Protein AF-A0AA43CSP1-F1 (afdb_monomer_lite)

Seq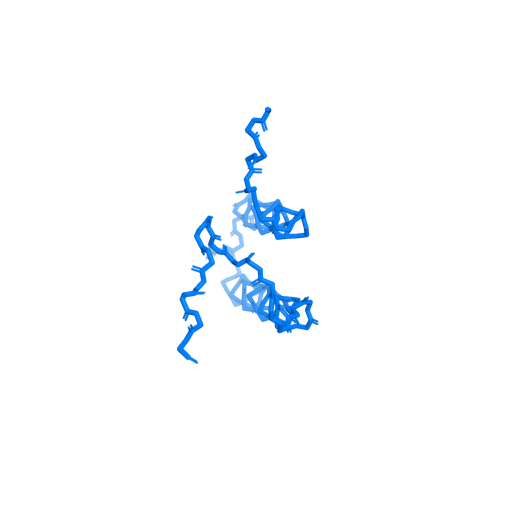uence (71 aa):
MKTVFLGRPLYWLLWVVIVGALYLLGTLRLHTRDFNLFILIVLALAAASVLIVVWTYRKGERITREPFEDD

pLDDT: mean 84.5, std 15.31, range [37.91, 98.06]

Secondary structure (DSSP, 8-state):
--------HHHHHHHHHHHHHHHHHHHTTHHHH-HHHHHHHHHHHHHHHHHHHHHH--TT---SSSPPP--

Structure (mmCIF, N/CA/C/O backbone):
data_AF-A0AA43CSP1-F1
#
_entry.id   AF-A0AA43CSP1-F1
#
loop_
_atom_site.group_PDB
_atom_site.id
_atom_site.type_symbol
_atom_site.label_atom_id
_atom_site.label_alt_id
_atom_site.label_comp_id
_atom_site.label_asym_id
_atom_site.label_entity_id
_atom_site.label_seq_id
_atom_site.pdbx_PDB_ins_code
_atom_site.Cartn_x
_atom_site.Cartn_y
_atom_site.Cartn_z
_atom_site.occupancy
_atom_site.B_iso_or_equiv
_atom_site.auth_seq_id
_atom_site.auth_comp_id
_atom_site.auth_asym_id
_atom_site.auth_atom_id
_atom_site.pdbx_PDB_model_num
ATOM 1 N N . MET A 1 1 ? -0.619 16.002 30.171 1.00 37.91 1 MET A N 1
ATOM 2 C CA . MET A 1 1 ? 0.222 15.582 29.026 1.00 37.91 1 MET A CA 1
ATOM 3 C C . MET A 1 1 ? -0.703 15.341 27.841 1.00 37.91 1 MET A C 1
ATOM 5 O O . MET A 1 1 ? -1.648 14.581 27.995 1.00 37.91 1 MET A O 1
ATOM 9 N N . LYS A 1 2 ? -0.536 16.052 26.716 1.00 47.97 2 LYS A N 1
ATOM 10 C CA . LYS A 1 2 ? -1.429 15.914 25.550 1.00 47.97 2 LYS A CA 1
ATOM 11 C C . LYS A 1 2 ? -1.217 14.528 24.931 1.00 47.97 2 LYS A C 1
ATOM 13 O O . LYS A 1 2 ? -0.179 14.293 24.325 1.00 47.97 2 LYS A O 1
ATOM 18 N N . THR A 1 3 ? -2.177 13.621 25.085 1.00 60.69 3 THR A N 1
ATOM 19 C CA . THR A 1 3 ? -2.212 12.354 24.345 1.00 60.69 3 THR A CA 1
ATOM 20 C C . THR A 1 3 ? -2.490 12.684 22.880 1.00 60.69 3 THR A C 1
ATOM 22 O O . THR A 1 3 ? -3.642 12.870 22.483 1.00 60.69 3 THR A O 1
ATOM 25 N N . VAL A 1 4 ? -1.434 12.874 22.086 1.00 62.72 4 VAL A N 1
ATOM 26 C CA . VAL A 1 4 ? -1.566 13.104 20.646 1.00 62.72 4 VAL A CA 1
ATOM 27 C C . VAL A 1 4 ? -2.093 11.811 20.036 1.00 62.72 4 VAL A C 1
ATOM 29 O O . VAL A 1 4 ? -1.410 10.791 20.020 1.00 62.72 4 VAL A O 1
ATOM 32 N N . PHE A 1 5 ? -3.342 11.845 19.584 1.00 64.50 5 PHE A N 1
ATOM 33 C CA . PHE A 1 5 ? -3.950 10.731 18.881 1.00 64.50 5 PHE A CA 1
ATOM 34 C C . PHE A 1 5 ? -3.349 10.665 17.471 1.00 64.50 5 PHE A C 1
ATOM 36 O O . PHE A 1 5 ? -3.766 11.404 16.584 1.00 64.50 5 PHE A O 1
ATOM 43 N N . LEU A 1 6 ? -2.329 9.824 17.288 1.00 67.00 6 LEU A N 1
ATOM 44 C CA . LEU A 1 6 ? -1.678 9.602 15.991 1.00 67.00 6 LEU A CA 1
ATOM 45 C C . LEU A 1 6 ? -2.378 8.511 15.158 1.00 67.00 6 LEU A C 1
ATOM 47 O O . LEU A 1 6 ? -1.940 8.215 14.053 1.00 67.00 6 LEU A O 1
ATOM 51 N N . GLY A 1 7 ? -3.448 7.896 15.670 1.00 71.88 7 GLY A N 1
ATOM 52 C CA . GLY A 1 7 ? -4.046 6.698 15.080 1.00 71.88 7 GLY A CA 1
ATOM 53 C C . GLY A 1 7 ? -3.271 5.420 15.417 1.00 71.88 7 GLY A C 1
ATOM 54 O O . GLY A 1 7 ? -2.306 5.429 16.184 1.00 71.88 7 GLY A O 1
ATOM 55 N N . ARG A 1 8 ? -3.715 4.284 14.867 1.00 77.44 8 ARG A N 1
ATOM 56 C CA . ARG A 1 8 ? -3.087 2.980 15.123 1.00 77.44 8 ARG A CA 1
ATOM 57 C C . ARG A 1 8 ? -1.692 2.898 14.481 1.00 77.44 8 ARG A C 1
ATOM 59 O O . ARG A 1 8 ? -1.580 3.149 13.280 1.00 77.44 8 ARG A O 1
ATOM 66 N N . PRO A 1 9 ? -0.652 2.447 15.213 1.00 84.75 9 PRO A N 1
ATOM 67 C CA . PRO A 1 9 ? 0.701 2.263 14.671 1.00 84.75 9 PRO A CA 1
ATOM 68 C C . PRO A 1 9 ? 0.759 1.385 13.415 1.00 84.75 9 PRO A C 1
ATOM 70 O O . PRO A 1 9 ? 1.587 1.607 12.537 1.00 84.75 9 PRO A O 1
ATOM 73 N N . LEU A 1 10 ? -0.155 0.417 13.294 1.00 85.62 10 LEU A N 1
ATOM 74 C CA . LEU A 1 10 ? -0.252 -0.451 12.122 1.00 85.62 10 LEU A CA 1
ATOM 75 C C . LEU A 1 10 ? -0.484 0.335 10.822 1.00 85.62 10 LEU A C 1
ATOM 77 O O . LEU A 1 10 ? 0.107 0.005 9.800 1.00 85.62 10 LEU A O 1
ATOM 81 N N . TYR A 1 11 ? -1.300 1.391 10.850 1.00 86.62 11 TYR A N 1
ATOM 82 C CA . TYR A 1 11 ? -1.568 2.193 9.653 1.00 86.62 11 TYR A CA 1
ATOM 83 C C . TYR A 1 11 ? -0.361 3.044 9.254 1.00 86.62 11 TYR A C 1
ATOM 85 O O . TYR A 1 11 ? -0.130 3.261 8.068 1.00 86.62 11 TYR A O 1
ATOM 93 N N . TRP A 1 12 ? 0.463 3.454 10.220 1.00 90.19 12 TRP A N 1
ATOM 94 C CA . TRP A 1 12 ? 1.749 4.092 9.935 1.00 90.19 12 TRP A CA 1
ATOM 95 C C . TRP A 1 12 ? 2.731 3.129 9.278 1.00 90.19 12 TRP A C 1
ATOM 97 O O . TRP A 1 12 ? 3.384 3.493 8.302 1.00 90.19 12 TRP A O 1
ATOM 107 N N . LEU A 1 13 ? 2.802 1.887 9.762 1.00 91.31 13 LEU A N 1
ATOM 108 C CA . LEU A 1 13 ? 3.605 0.852 9.113 1.00 91.31 13 LEU A CA 1
ATOM 109 C C . LEU A 1 13 ? 3.127 0.609 7.675 1.00 91.31 13 LEU A C 1
ATOM 111 O O . LEU A 1 13 ? 3.941 0.517 6.760 1.00 91.31 13 LEU A O 1
ATOM 115 N N . LEU A 1 14 ? 1.810 0.568 7.469 1.00 92.62 14 LEU A N 1
ATOM 116 C CA . LEU A 1 14 ? 1.196 0.397 6.155 1.00 92.62 14 LEU A CA 1
ATOM 117 C C . LEU A 1 14 ? 1.603 1.532 5.198 1.00 92.62 14 LEU A C 1
ATOM 119 O O . LEU A 1 14 ? 1.993 1.265 4.063 1.00 92.62 14 LEU A O 1
ATOM 123 N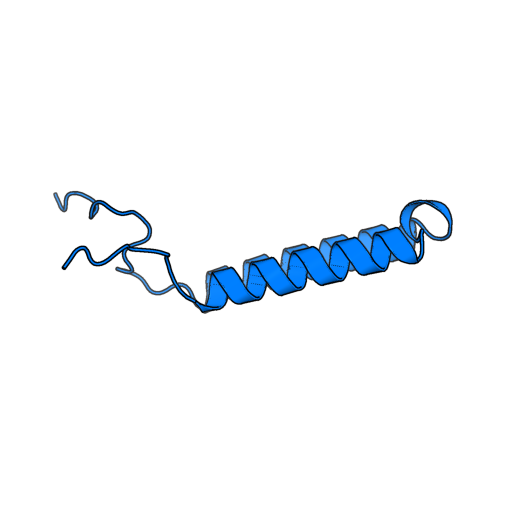 N . TRP A 1 15 ? 1.633 2.780 5.675 1.00 93.38 15 TRP A N 1
ATOM 124 C CA . TRP A 1 15 ? 2.163 3.917 4.914 1.00 93.38 15 TRP A CA 1
ATOM 125 C C . TRP A 1 15 ? 3.624 3.739 4.503 1.00 93.38 15 TRP A C 1
ATOM 127 O O . TRP A 1 15 ? 3.960 3.956 3.339 1.00 93.38 15 TRP A O 1
ATOM 137 N N . VAL A 1 16 ? 4.488 3.319 5.429 1.00 96.00 16 VAL A N 1
ATOM 138 C CA . VAL A 1 16 ? 5.908 3.069 5.130 1.00 96.00 16 VAL A CA 1
ATOM 139 C C . VAL A 1 16 ? 6.055 1.993 4.052 1.00 96.00 16 VAL A C 1
ATOM 141 O O . VAL A 1 16 ? 6.840 2.164 3.118 1.00 96.00 16 VAL A O 1
ATOM 144 N N . VAL A 1 17 ? 5.262 0.921 4.132 1.00 95.50 17 VAL A N 1
ATOM 145 C CA . VAL A 1 17 ? 5.246 -0.153 3.127 1.00 95.50 17 VAL A CA 1
ATOM 146 C C . VAL A 1 17 ? 4.807 0.372 1.760 1.00 95.50 17 VAL A C 1
ATOM 148 O O . VAL A 1 17 ? 5.476 0.088 0.766 1.00 95.50 17 VAL A O 1
ATOM 151 N N . ILE A 1 18 ? 3.737 1.172 1.694 1.00 96.31 18 ILE A N 1
ATOM 152 C CA . ILE A 1 18 ? 3.260 1.760 0.432 1.00 96.31 18 ILE A CA 1
ATOM 153 C C . ILE A 1 18 ? 4.339 2.648 -0.191 1.00 96.31 18 ILE A C 1
ATOM 155 O O . ILE A 1 18 ? 4.657 2.495 -1.371 1.00 96.31 18 ILE A O 1
ATOM 159 N N . VAL A 1 19 ? 4.927 3.554 0.592 1.00 97.56 19 VAL A N 1
ATOM 160 C CA . VAL A 1 19 ? 5.967 4.470 0.103 1.00 97.56 19 VAL A CA 1
ATOM 161 C C . VAL A 1 19 ? 7.177 3.691 -0.411 1.00 97.56 19 VAL A C 1
ATOM 163 O O . VAL A 1 19 ? 7.658 3.971 -1.509 1.00 97.56 19 VAL A O 1
ATOM 166 N N . GLY A 1 20 ? 7.634 2.681 0.334 1.00 97.75 20 GLY A N 1
ATOM 167 C CA . GLY A 1 20 ? 8.746 1.827 -0.080 1.00 97.75 20 GLY A CA 1
ATOM 168 C C . GLY A 1 20 ? 8.461 1.072 -1.381 1.00 97.75 20 GLY A C 1
ATOM 169 O O . GLY A 1 20 ? 9.301 1.056 -2.282 1.00 97.75 20 GLY A O 1
ATOM 170 N N . ALA A 1 21 ? 7.258 0.508 -1.517 1.00 96.31 21 ALA A N 1
ATOM 171 C CA . ALA A 1 21 ? 6.846 -0.196 -2.727 1.00 96.31 21 ALA A CA 1
ATOM 172 C C . ALA A 1 21 ? 6.811 0.739 -3.946 1.00 96.31 21 ALA A C 1
ATOM 174 O O . ALA A 1 21 ? 7.396 0.423 -4.983 1.00 96.31 21 ALA A O 1
ATOM 175 N N . LEU A 1 22 ? 6.192 1.918 -3.821 1.00 96.38 22 LEU A N 1
ATOM 176 C CA . LEU A 1 22 ? 6.116 2.892 -4.914 1.00 96.38 22 LEU A CA 1
ATOM 177 C C . LEU A 1 22 ? 7.497 3.437 -5.301 1.00 96.38 22 LEU A C 1
ATOM 179 O O . LEU A 1 22 ? 7.792 3.568 -6.490 1.00 96.38 22 LEU A O 1
ATOM 183 N N . TYR A 1 23 ? 8.365 3.696 -4.321 1.00 97.56 23 TYR A N 1
ATOM 184 C CA . TYR A 1 23 ? 9.741 4.124 -4.570 1.00 97.56 23 TYR A CA 1
ATOM 185 C C . TYR A 1 23 ? 10.539 3.069 -5.350 1.00 97.56 23 TYR A C 1
ATOM 187 O O . TYR A 1 23 ? 11.235 3.400 -6.316 1.00 97.56 23 TYR A O 1
ATOM 195 N N . LEU A 1 24 ? 10.402 1.791 -4.981 1.00 96.88 24 LEU A N 1
ATOM 196 C CA . LEU A 1 24 ? 11.059 0.684 -5.675 1.00 96.88 24 LEU A CA 1
ATOM 197 C C . LEU A 1 24 ? 10.553 0.547 -7.118 1.00 96.88 24 LEU A C 1
ATOM 199 O O . LEU A 1 24 ? 11.358 0.477 -8.048 1.00 96.88 24 LEU A O 1
ATOM 203 N N . LEU A 1 25 ? 9.231 0.575 -7.322 1.00 95.94 25 LEU A N 1
ATOM 204 C CA . LEU A 1 25 ? 8.619 0.524 -8.657 1.00 95.94 25 LEU A CA 1
ATOM 205 C C . LEU A 1 25 ? 9.075 1.692 -9.548 1.00 95.94 25 LEU A C 1
ATOM 207 O O . LEU A 1 25 ? 9.332 1.505 -10.743 1.00 95.94 25 LEU A O 1
ATOM 211 N N . GLY A 1 26 ? 9.198 2.887 -8.963 1.00 94.50 26 GLY A N 1
ATOM 212 C CA . GLY A 1 26 ? 9.718 4.080 -9.629 1.00 94.50 26 GLY A CA 1
ATOM 213 C C . GLY A 1 26 ? 11.189 3.940 -10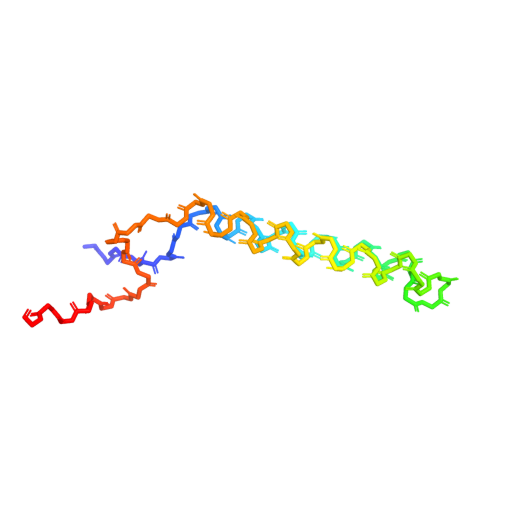.017 1.00 94.50 26 GLY A C 1
ATOM 214 O O . GLY A 1 26 ? 11.547 4.196 -11.167 1.00 94.50 26 GLY A O 1
ATOM 215 N N . THR A 1 27 ? 12.027 3.461 -9.096 1.00 96.69 27 THR A N 1
ATOM 216 C CA . THR A 1 27 ? 13.469 3.246 -9.315 1.00 96.69 27 THR A CA 1
ATOM 217 C C . THR A 1 27 ? 13.731 2.227 -10.422 1.00 96.69 27 THR A C 1
ATOM 219 O O . THR A 1 27 ? 14.588 2.442 -11.279 1.00 96.69 27 THR A O 1
ATOM 222 N N . LEU A 1 28 ? 12.938 1.154 -10.465 1.00 95.88 28 LEU A N 1
ATOM 223 C CA . LEU A 1 28 ? 12.997 0.144 -11.524 1.00 95.88 28 LEU A CA 1
ATOM 224 C C . LEU A 1 28 ? 12.370 0.612 -12.847 1.00 95.88 28 LEU A C 1
ATOM 226 O O . LEU A 1 28 ? 12.443 -0.108 -13.844 1.00 95.88 28 LEU A O 1
ATOM 230 N N . ARG A 1 29 ? 11.755 1.805 -12.865 1.00 95.06 29 ARG A N 1
ATOM 231 C CA . ARG A 1 29 ? 11.039 2.383 -14.013 1.00 95.06 29 ARG A CA 1
ATOM 232 C C . ARG A 1 29 ? 10.020 1.411 -14.613 1.00 95.06 29 ARG A C 1
ATOM 234 O O . ARG A 1 29 ? 9.795 1.396 -15.821 1.00 95.06 29 ARG A O 1
ATOM 241 N N . LEU A 1 30 ? 9.389 0.593 -13.770 1.00 93.81 30 LEU A N 1
ATOM 242 C CA . LEU A 1 30 ? 8.439 -0.423 -14.232 1.00 93.81 30 LEU A CA 1
ATOM 243 C C . LEU A 1 30 ? 7.238 0.211 -14.936 1.00 93.81 30 LEU A C 1
ATOM 245 O O . LEU A 1 30 ? 6.755 -0.332 -15.916 1.00 93.81 30 LEU A O 1
ATOM 249 N N . HIS A 1 31 ? 6.843 1.417 -14.526 1.00 91.56 31 HIS A N 1
ATOM 250 C CA . HIS A 1 31 ? 5.790 2.182 -15.189 1.00 91.56 31 HIS A CA 1
ATOM 251 C C . HIS A 1 31 ? 6.062 2.472 -16.681 1.00 91.56 31 HIS A C 1
ATOM 253 O O . HIS A 1 31 ? 5.103 2.656 -17.423 1.00 91.56 31 HIS A O 1
ATOM 259 N N . THR A 1 32 ? 7.322 2.503 -17.141 1.00 93.25 32 THR A N 1
ATOM 260 C CA . THR A 1 32 ? 7.657 2.669 -18.571 1.00 93.25 32 THR A CA 1
ATOM 261 C C . THR A 1 32 ? 8.099 1.378 -19.243 1.00 93.25 32 THR A C 1
ATOM 263 O O . THR A 1 32 ? 7.788 1.170 -20.413 1.00 93.25 32 THR A O 1
ATOM 266 N N . ARG A 1 33 ? 8.839 0.518 -18.533 1.00 94.62 33 ARG A N 1
ATOM 267 C CA . ARG A 1 33 ? 9.394 -0.718 -19.100 1.00 94.62 33 ARG A CA 1
ATOM 268 C C . ARG A 1 33 ? 8.367 -1.848 -19.183 1.00 94.62 33 ARG A C 1
ATOM 270 O O . ARG A 1 33 ? 8.406 -2.615 -20.138 1.00 94.62 33 ARG A O 1
ATOM 277 N N . ASP A 1 34 ? 7.505 -1.972 -18.179 1.00 95.19 34 ASP A N 1
ATOM 278 C CA . ASP A 1 34 ? 6.529 -3.057 -18.062 1.00 95.19 34 ASP A CA 1
ATOM 279 C C . ASP A 1 34 ? 5.284 -2.576 -17.303 1.00 95.19 34 ASP A C 1
ATOM 281 O O . ASP A 1 34 ? 5.096 -2.807 -16.102 1.00 95.19 34 ASP A O 1
ATOM 285 N N . PHE A 1 35 ? 4.440 -1.837 -18.026 1.00 94.00 35 PHE A N 1
ATOM 286 C CA . PHE A 1 35 ? 3.270 -1.183 -17.449 1.00 94.00 35 PHE A CA 1
ATOM 287 C C . PHE A 1 35 ? 2.256 -2.182 -16.876 1.00 94.00 35 PHE A C 1
ATOM 289 O O . PHE A 1 35 ? 1.656 -1.918 -15.835 1.00 94.00 35 PHE A O 1
ATOM 296 N N . ASN A 1 36 ? 2.093 -3.344 -17.516 1.00 96.94 36 ASN A N 1
ATOM 297 C CA . ASN A 1 36 ? 1.157 -4.373 -17.062 1.00 96.94 36 ASN A CA 1
ATOM 298 C C . ASN A 1 36 ? 1.593 -4.956 -15.715 1.00 96.94 36 ASN A C 1
ATOM 300 O O . ASN A 1 36 ? 0.777 -5.096 -14.803 1.00 96.94 36 ASN A O 1
ATOM 304 N N . LEU A 1 37 ? 2.886 -5.244 -15.556 1.00 95.12 37 LEU A N 1
ATOM 305 C CA . LEU A 1 37 ? 3.415 -5.701 -14.276 1.00 95.12 37 LEU A CA 1
ATOM 306 C C . LEU A 1 37 ? 3.319 -4.601 -13.209 1.00 95.12 37 LEU A C 1
ATOM 308 O O . LEU A 1 37 ? 2.909 -4.874 -12.080 1.00 95.12 37 LEU A O 1
ATOM 312 N N . PHE A 1 38 ? 3.626 -3.352 -13.569 1.00 96.19 38 PHE A N 1
ATOM 313 C CA . PHE A 1 38 ? 3.477 -2.204 -12.673 1.00 96.19 38 PHE A CA 1
ATOM 314 C C . PHE A 1 38 ? 2.043 -2.065 -12.139 1.00 96.19 38 PHE A C 1
ATOM 316 O O . PHE A 1 38 ? 1.852 -2.003 -10.921 1.00 96.19 38 PHE A O 1
ATOM 323 N N . ILE A 1 39 ? 1.037 -2.050 -13.021 1.00 96.69 39 ILE A N 1
ATOM 324 C CA . ILE A 1 39 ? -0.355 -1.837 -12.607 1.00 96.69 39 ILE A CA 1
ATOM 325 C C . ILE A 1 39 ? -0.884 -3.005 -11.768 1.00 96.69 39 ILE A C 1
ATOM 327 O O . ILE A 1 39 ? -1.597 -2.771 -10.794 1.00 96.69 39 ILE A O 1
ATOM 331 N N . LEU A 1 40 ? -0.482 -4.246 -12.069 1.00 98.06 40 LEU A N 1
ATOM 332 C CA . LEU A 1 40 ? -0.853 -5.414 -11.265 1.00 98.06 40 LEU A CA 1
ATOM 333 C C . LEU A 1 40 ? -0.288 -5.336 -9.843 1.00 98.06 40 LEU A C 1
ATOM 335 O O . LEU A 1 40 ? -1.017 -5.612 -8.890 1.00 98.06 40 LEU A O 1
ATOM 339 N N . ILE A 1 41 ? 0.971 -4.914 -9.675 1.00 96.56 41 ILE A N 1
ATOM 340 C CA . ILE A 1 41 ? 1.560 -4.732 -8.339 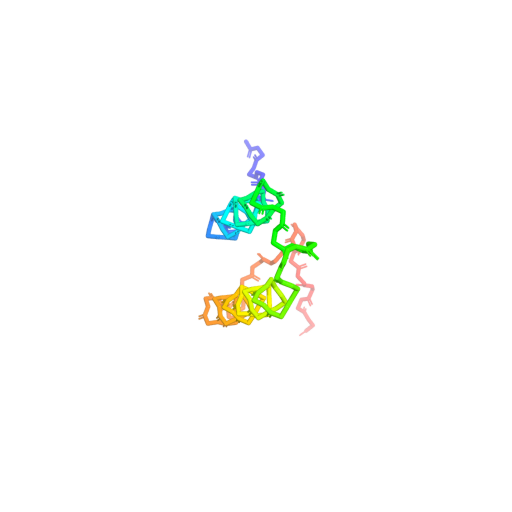1.00 96.56 41 ILE A CA 1
ATOM 341 C C . ILE A 1 41 ? 0.832 -3.624 -7.575 1.00 96.56 41 ILE A C 1
ATOM 343 O O . ILE A 1 41 ? 0.512 -3.806 -6.401 1.00 96.56 41 ILE A O 1
ATOM 347 N N . VAL A 1 42 ? 0.544 -2.491 -8.222 1.00 97.00 42 VAL A N 1
ATOM 348 C CA . VAL A 1 42 ? -0.166 -1.374 -7.578 1.00 97.00 42 VAL A CA 1
ATOM 349 C C . VAL A 1 42 ? -1.577 -1.789 -7.151 1.00 97.00 42 VAL A C 1
ATOM 351 O O . VAL A 1 42 ? -1.987 -1.489 -6.029 1.00 97.00 42 VAL A O 1
ATOM 354 N N . LEU A 1 43 ? -2.301 -2.528 -7.994 1.00 98.00 43 LEU A N 1
ATOM 355 C CA . LEU A 1 43 ? -3.623 -3.061 -7.657 1.00 98.00 43 LEU A CA 1
ATOM 356 C C . LEU A 1 43 ? -3.562 -4.065 -6.503 1.00 98.00 43 LEU A C 1
ATOM 358 O O . LEU A 1 43 ? -4.366 -3.974 -5.576 1.00 98.00 43 LEU A O 1
ATOM 362 N N . ALA A 1 44 ? -2.596 -4.986 -6.521 1.00 97.44 44 ALA A N 1
ATOM 363 C CA . ALA A 1 44 ? -2.399 -5.943 -5.435 1.00 97.44 44 ALA A CA 1
ATOM 364 C C . ALA A 1 44 ? -2.071 -5.235 -4.111 1.00 97.44 44 ALA A C 1
ATOM 366 O O . ALA A 1 44 ? -2.636 -5.576 -3.072 1.00 97.44 44 ALA A O 1
ATOM 367 N N . LEU A 1 45 ? -1.214 -4.209 -4.150 1.00 97.06 45 LEU A N 1
ATOM 368 C CA . LEU A 1 45 ? -0.868 -3.392 -2.989 1.00 97.06 45 LEU A CA 1
ATOM 369 C C . LEU A 1 45 ? -2.094 -2.654 -2.435 1.00 97.06 45 LEU A C 1
ATOM 371 O O . LEU A 1 45 ? -2.305 -2.645 -1.221 1.00 97.06 45 LEU A O 1
ATOM 375 N N . ALA A 1 46 ? -2.922 -2.073 -3.306 1.00 96.69 46 ALA A N 1
ATOM 376 C CA . ALA A 1 46 ? -4.158 -1.407 -2.907 1.00 96.69 46 ALA A CA 1
ATOM 377 C C . ALA A 1 46 ? -5.150 -2.395 -2.271 1.00 96.69 46 ALA A C 1
ATOM 379 O O . ALA A 1 46 ? -5.652 -2.142 -1.176 1.00 96.69 46 ALA A O 1
ATOM 380 N N . ALA A 1 47 ? -5.379 -3.548 -2.904 1.00 97.44 47 ALA A N 1
ATOM 381 C CA . ALA A 1 47 ? -6.270 -4.584 -2.386 1.00 97.44 47 ALA A CA 1
ATOM 382 C C . ALA A 1 47 ? -5.803 -5.116 -1.021 1.00 97.44 47 ALA A C 1
ATOM 384 O O . ALA A 1 47 ? -6.599 -5.194 -0.086 1.00 97.44 47 ALA A O 1
ATOM 385 N N . ALA A 1 48 ? -4.508 -5.414 -0.875 1.00 96.50 48 ALA A N 1
ATOM 386 C CA . ALA A 1 48 ? -3.927 -5.846 0.394 1.00 96.50 48 ALA A CA 1
ATOM 387 C C . ALA A 1 48 ? -4.073 -4.770 1.480 1.00 96.50 48 ALA A C 1
ATOM 389 O O . ALA A 1 48 ? -4.440 -5.081 2.611 1.00 96.50 48 ALA A O 1
ATOM 390 N N . SER A 1 49 ? -3.853 -3.501 1.129 1.00 94.00 49 SER A N 1
ATOM 391 C CA . SER A 1 49 ? -4.016 -2.373 2.051 1.00 94.00 49 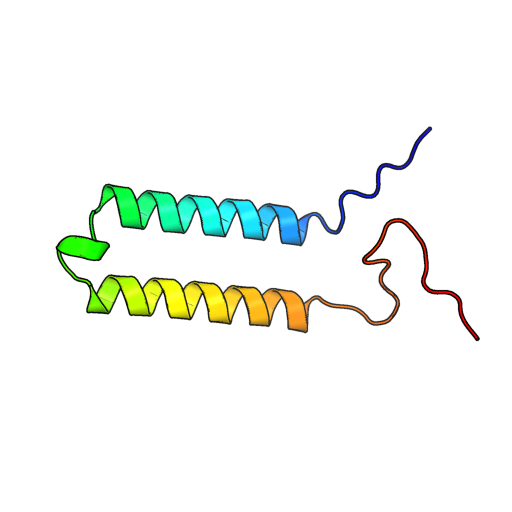SER A CA 1
ATOM 392 C C . SER A 1 49 ? -5.451 -2.270 2.565 1.00 94.00 49 SER A C 1
ATOM 394 O O . SER A 1 49 ? -5.669 -2.177 3.772 1.00 94.00 49 SER A O 1
ATOM 396 N N . VAL A 1 50 ? -6.433 -2.352 1.662 1.00 94.69 50 VAL A N 1
ATOM 397 C CA . VAL A 1 50 ? -7.857 -2.337 2.022 1.00 94.69 50 VAL A CA 1
ATOM 398 C C . VAL A 1 50 ? -8.202 -3.530 2.911 1.00 94.69 50 VAL A C 1
ATOM 400 O O . VAL A 1 50 ? -8.826 -3.340 3.951 1.00 94.69 50 VAL A O 1
ATOM 403 N N . LEU A 1 51 ? -7.756 -4.739 2.560 1.00 95.06 51 LEU A N 1
ATOM 404 C CA . LEU A 1 51 ? -7.996 -5.941 3.364 1.00 95.06 51 LEU A CA 1
ATOM 405 C C . LEU A 1 51 ? -7.421 -5.815 4.776 1.00 95.06 51 LEU A C 1
ATOM 407 O O . LEU A 1 51 ? -8.110 -6.141 5.740 1.00 95.06 51 LEU A O 1
ATOM 411 N N . ILE A 1 52 ? -6.193 -5.308 4.914 1.00 92.12 52 ILE A N 1
ATOM 412 C CA . ILE A 1 52 ? -5.571 -5.096 6.225 1.00 92.12 52 ILE A CA 1
ATOM 413 C C . ILE A 1 52 ? -6.403 -4.110 7.042 1.00 92.12 52 ILE A C 1
ATOM 415 O O . ILE A 1 52 ? -6.705 -4.397 8.200 1.00 92.12 52 ILE A O 1
ATOM 419 N N . VAL A 1 53 ? -6.806 -2.980 6.455 1.00 90.00 53 VAL A N 1
ATOM 420 C CA . VAL A 1 53 ? -7.620 -1.972 7.150 1.00 90.00 53 VAL A CA 1
ATOM 421 C C . VAL A 1 53 ? -8.963 -2.555 7.579 1.00 90.00 53 VAL A C 1
ATOM 423 O O . VAL A 1 53 ? -9.316 -2.451 8.749 1.00 90.00 53 VAL A O 1
ATOM 426 N N . VAL A 1 54 ? -9.685 -3.217 6.675 1.00 90.62 54 VAL A N 1
ATOM 427 C CA . VAL A 1 54 ? -11.002 -3.806 6.965 1.00 90.62 54 VAL A CA 1
ATOM 428 C C . VAL A 1 54 ? -10.904 -4.892 8.033 1.00 90.62 54 VAL A C 1
ATOM 430 O O . VAL A 1 54 ? -11.734 -4.936 8.936 1.00 90.62 54 VAL A O 1
ATOM 433 N N . TRP A 1 55 ? -9.890 -5.755 7.964 1.00 89.75 55 TRP A N 1
ATOM 434 C CA . TRP A 1 55 ? -9.767 -6.872 8.897 1.00 89.75 55 TRP A CA 1
ATOM 435 C C . TRP A 1 55 ? -9.268 -6.445 10.277 1.00 89.75 55 TRP A C 1
ATOM 437 O O . TRP A 1 55 ? -9.651 -7.031 11.289 1.00 89.75 55 TRP A O 1
ATOM 447 N N . THR A 1 56 ? -8.422 -5.417 10.339 1.00 85.62 56 THR A N 1
ATOM 448 C CA . THR A 1 56 ? -7.931 -4.904 11.624 1.00 85.62 56 THR A CA 1
ATOM 449 C C . THR A 1 56 ? -8.843 -3.854 12.240 1.00 85.62 56 THR A C 1
ATOM 451 O O . THR A 1 56 ? -8.716 -3.595 13.439 1.00 85.62 56 THR A O 1
ATOM 454 N N . TYR A 1 57 ? -9.787 -3.296 11.483 1.00 80.56 57 TYR A N 1
ATOM 455 C CA . TYR A 1 57 ? -10.800 -2.390 12.005 1.00 80.56 57 TYR A CA 1
ATOM 456 C C . TYR A 1 57 ? -11.632 -3.055 13.110 1.00 80.56 57 TYR A C 1
ATOM 458 O O . TYR A 1 57 ? -12.185 -4.141 12.936 1.00 80.56 57 TYR A O 1
ATOM 466 N N . ARG A 1 58 ? -11.755 -2.381 14.260 1.00 75.00 58 ARG A N 1
ATOM 467 C CA . ARG A 1 58 ? -12.620 -2.814 15.364 1.00 75.00 58 ARG A CA 1
ATOM 468 C C . ARG A 1 58 ? -13.722 -1.778 15.593 1.00 75.00 58 ARG A C 1
ATOM 470 O O . ARG A 1 58 ? -13.454 -0.585 15.708 1.00 75.00 58 ARG A O 1
ATOM 477 N N . LYS A 1 59 ? -14.977 -2.239 15.675 1.00 64.62 59 LYS A N 1
ATOM 478 C CA . LYS A 1 59 ? -16.142 -1.381 15.952 1.00 64.62 59 LYS A CA 1
ATOM 479 C C . LYS A 1 59 ? -15.947 -0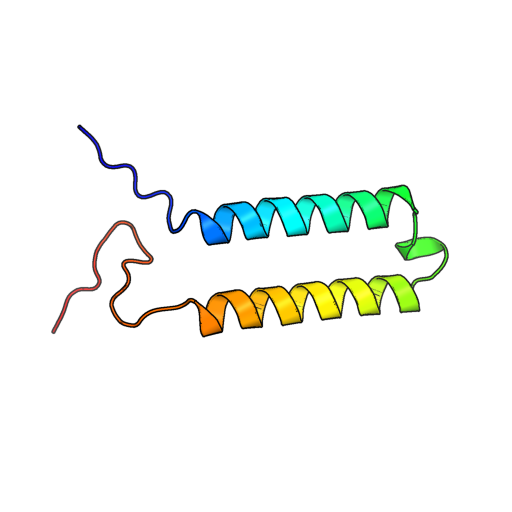.666 17.298 1.00 64.62 59 LYS A C 1
ATOM 481 O O . LYS A 1 59 ? -15.630 -1.321 18.289 1.00 64.62 59 LYS A O 1
ATOM 486 N N . GLY A 1 60 ? -16.118 0.656 17.314 1.00 65.62 60 GLY A N 1
ATOM 487 C CA . GLY A 1 60 ? -15.897 1.507 18.493 1.00 65.62 60 GLY A CA 1
ATOM 488 C C . GLY A 1 60 ? -14.481 2.081 18.614 1.00 65.62 60 GLY A C 1
ATOM 489 O O . GLY A 1 60 ? -14.185 2.777 19.583 1.00 65.62 60 GLY A O 1
ATOM 490 N N . GLU A 1 61 ? -13.591 1.824 17.651 1.00 69.00 61 GLU A N 1
ATOM 491 C CA . GLU A 1 61 ? -12.308 2.519 17.632 1.00 69.00 61 GLU A CA 1
ATOM 492 C C . GLU A 1 61 ? -12.460 3.985 17.271 1.00 69.00 61 GLU A C 1
ATOM 494 O O . GLU A 1 61 ? -13.070 4.352 16.269 1.00 69.00 61 GLU A O 1
ATOM 499 N N . ARG A 1 62 ? -11.835 4.823 18.094 1.00 66.00 62 ARG A N 1
ATOM 500 C CA . ARG A 1 62 ? -11.694 6.249 17.845 1.00 66.00 62 ARG A CA 1
ATOM 501 C C . ARG A 1 62 ? -10.865 6.423 16.573 1.00 66.00 62 ARG A C 1
ATOM 503 O O . ARG A 1 62 ? -9.682 6.118 16.580 1.00 66.00 62 ARG A O 1
ATOM 510 N N . ILE A 1 63 ? -11.490 6.852 15.479 1.00 68.12 63 ILE A N 1
ATOM 511 C CA . ILE A 1 63 ? -10.807 7.153 14.206 1.00 68.12 63 ILE A CA 1
ATOM 512 C C . ILE A 1 63 ? -10.349 8.618 14.199 1.00 68.12 63 ILE A C 1
ATOM 514 O O . ILE A 1 63 ? -9.299 8.956 13.656 1.00 68.12 63 ILE A O 1
ATOM 518 N N . THR A 1 64 ? -11.123 9.483 14.849 1.00 66.69 64 THR A N 1
ATOM 519 C CA . THR A 1 64 ? -10.959 10.934 14.880 1.00 66.69 64 THR A CA 1
ATOM 520 C C . THR A 1 64 ? -10.597 11.428 16.272 1.00 66.69 64 THR A C 1
ATOM 522 O O . THR A 1 64 ? -10.880 10.800 17.292 1.00 66.69 64 THR A O 1
ATOM 525 N N . ARG A 1 65 ? -9.961 12.601 16.339 1.00 63.53 65 ARG A N 1
ATOM 526 C CA . ARG A 1 65 ? -9.603 13.215 17.621 1.00 63.53 65 ARG A CA 1
ATOM 527 C C . ARG A 1 65 ? -10.828 13.497 18.489 1.00 63.53 65 ARG A C 1
ATOM 529 O O . ARG A 1 65 ? -10.680 13.482 19.701 1.00 63.53 65 ARG A O 1
ATOM 536 N N . GLU A 1 66 ? -12.008 13.694 17.923 1.00 67.25 66 GLU A N 1
ATOM 537 C CA . GLU A 1 66 ? -13.264 13.817 18.666 1.00 67.25 66 GLU A CA 1
ATOM 538 C C . GLU A 1 66 ? -14.047 12.501 18.567 1.00 67.25 66 GLU A C 1
ATOM 540 O O . GLU A 1 66 ? -14.043 11.891 17.492 1.00 67.25 66 GLU A O 1
ATOM 545 N N . PRO A 1 67 ? -14.616 11.995 19.680 1.00 61.81 67 PRO A N 1
ATOM 546 C CA . PRO A 1 67 ? -15.562 10.887 19.610 1.00 61.81 67 PRO A CA 1
ATOM 547 C C . PRO A 1 67 ? -16.785 11.322 18.792 1.00 61.81 67 PRO A C 1
ATOM 549 O O . PRO A 1 67 ? -17.128 12.501 18.785 1.00 61.81 67 PRO A O 1
ATOM 552 N N . PHE A 1 68 ? -17.418 10.381 18.095 1.00 59.25 68 PHE A N 1
ATOM 553 C CA . PHE A 1 68 ? -18.737 10.632 17.521 1.00 59.25 68 PHE A CA 1
ATOM 554 C C . PHE A 1 68 ? -19.720 10.868 18.679 1.00 59.25 68 PHE A C 1
ATOM 556 O O . PHE A 1 68 ? -19.609 10.190 19.701 1.00 59.25 68 PHE A O 1
ATOM 563 N N . GLU A 1 69 ? -20.607 11.856 18.558 1.00 62.66 69 GLU A N 1
ATOM 564 C CA . GLU A 1 69 ? -21.707 12.040 19.509 1.00 62.66 69 GLU A CA 1
ATOM 565 C C . GLU A 1 69 ? -22.604 10.794 19.431 1.00 62.66 69 GLU A C 1
ATOM 567 O O . GLU A 1 69 ? -23.072 10.434 18.351 1.00 62.66 69 GLU A O 1
ATOM 572 N N . ASP A 1 70 ? -22.747 10.084 20.553 1.00 59.28 70 ASP A N 1
ATOM 573 C CA . ASP A 1 70 ? -23.743 9.022 20.698 1.00 59.28 70 ASP A CA 1
ATOM 574 C C . ASP A 1 70 ? -25.106 9.711 20.920 1.00 59.28 70 ASP A C 1
ATOM 576 O O . ASP A 1 70 ? -25.266 10.408 21.924 1.00 59.28 70 ASP A O 1
ATOM 580 N N . ASP A 1 71 ? -26.049 9.539 19.984 1.00 53.28 71 ASP A N 1
ATOM 581 C CA . ASP A 1 71 ? -27.485 9.828 20.178 1.00 53.28 71 ASP A CA 1
ATOM 582 C C . ASP A 1 71 ? -28.157 8.730 21.026 1.00 53.28 71 ASP A C 1
ATOM 584 O O . ASP A 1 71 ? -27.950 7.526 20.722 1.00 53.28 71 ASP A O 1
#

Radius of gyration: 16.84 Å; chains: 1; bounding box: 41×23×48 Å

Foldseek 3Di:
DDPPCPDDVVVVVLVVVVVVVVVVCVVVVCCPVPVPVVVVVVVVSVVVSVVVCVVPDDPPDDPDPDDDDDD